Protein AF-A0A9D1XFI2-F1 (afdb_monomer_lite)

Secondary structure (DSSP, 8-state):
--------HHHHHHHHHTT-HHHHHHHTTTS-HHHHHHHHHHHTT--SHHHHHHHHHHHTSS-HHHHHHHHHHHHHH--HHHHHHHHHHHHH--TT-HHHHHHHHHHHHHHTT-

Sequence (114 aa):
MFGSKEASEEKLEKLVEKGHWDKIKRSYLYSDKETQIKLAKACTHSKSDDSINILTVLMEQDDEDVQAEAVLALGEVGNDHEVALVQLLGSKAKPEQTKLKEAVKESLAKLRNK

Radius of gyration: 13.62 Å; chains: 1; bounding box: 33×37×34 Å

Structure (mmCIF, N/CA/C/O backbone):
data_AF-A0A9D1XFI2-F1
#
_entry.id   AF-A0A9D1XFI2-F1
#
loop_
_atom_site.group_PDB
_atom_site.id
_atom_site.type_symbol
_atom_site.label_atom_id
_atom_site.label_alt_id
_atom_site.label_comp_id
_atom_site.label_asym_id
_atom_site.label_entity_id
_atom_site.label_seq_id
_atom_site.pdbx_PDB_ins_code
_atom_site.Cartn_x
_atom_site.Cartn_y
_atom_site.Cartn_z
_atom_site.occupancy
_atom_site.B_iso_or_equiv
_atom_site.auth_seq_id
_atom_site.auth_comp_id
_atom_site.auth_asym_id
_atom_site.auth_atom_id
_atom_site.pdbx_PDB_model_num
ATOM 1 N N . MET A 1 1 ? 7.276 -22.364 19.305 1.00 37.84 1 MET A N 1
ATOM 2 C CA . MET A 1 1 ? 6.376 -21.239 18.980 1.00 37.84 1 MET A CA 1
ATOM 3 C C . MET A 1 1 ? 7.186 -20.250 18.162 1.00 37.84 1 MET A C 1
ATOM 5 O O . MET A 1 1 ? 8.136 -19.688 18.689 1.00 37.84 1 MET A O 1
ATOM 9 N N . PHE A 1 2 ? 6.935 -20.172 16.854 1.00 37.81 2 PHE A N 1
ATOM 10 C CA . PHE A 1 2 ? 7.620 -19.221 15.976 1.00 37.81 2 PHE A CA 1
ATOM 11 C C . PHE A 1 2 ? 7.134 -17.830 16.377 1.00 37.81 2 PHE A C 1
ATOM 13 O O . PHE A 1 2 ? 5.983 -17.495 16.118 1.00 37.81 2 PHE A O 1
ATOM 20 N N . GLY A 1 3 ? 7.979 -17.075 17.083 1.00 38.59 3 GLY A N 1
ATOM 21 C CA . GLY A 1 3 ? 7.720 -15.666 17.343 1.00 38.59 3 GLY A CA 1
ATOM 22 C C . GLY A 1 3 ? 7.427 -14.990 16.014 1.00 38.59 3 GLY A C 1
ATOM 23 O O . GLY A 1 3 ? 8.156 -15.221 15.042 1.00 38.59 3 GLY A O 1
ATOM 24 N N . SER A 1 4 ? 6.325 -14.244 15.969 1.00 46.38 4 SER A N 1
ATOM 25 C CA . SER A 1 4 ? 5.962 -13.360 14.872 1.00 46.38 4 SER A CA 1
ATOM 26 C C . SER A 1 4 ? 7.231 -12.646 14.431 1.00 46.38 4 SER A C 1
ATOM 28 O O . SER A 1 4 ? 7.787 -11.838 15.171 1.00 46.38 4 SER A O 1
ATOM 30 N N . LYS A 1 5 ? 7.784 -13.048 13.282 1.00 54.41 5 LYS A N 1
ATOM 31 C CA . LYS A 1 5 ? 8.911 -12.339 12.689 1.00 54.41 5 LYS A CA 1
ATOM 32 C C . LYS A 1 5 ? 8.317 -11.029 12.213 1.00 54.41 5 LYS A C 1
ATOM 34 O O . LYS A 1 5 ? 7.917 -10.966 11.054 1.00 54.41 5 LYS A O 1
ATOM 39 N N . GLU A 1 6 ? 8.257 -10.035 13.095 1.00 63.88 6 GLU A N 1
ATOM 40 C CA . GLU A 1 6 ? 8.170 -8.639 12.690 1.00 63.88 6 GLU A CA 1
ATOM 41 C C . GLU A 1 6 ? 9.177 -8.472 11.557 1.00 63.88 6 GLU A C 1
ATOM 43 O O . GLU A 1 6 ? 10.391 -8.647 11.721 1.00 63.88 6 GLU A O 1
ATOM 48 N N . ALA A 1 7 ? 8.659 -8.297 10.347 1.00 74.69 7 ALA A N 1
ATOM 49 C CA . ALA A 1 7 ? 9.509 -7.973 9.232 1.00 74.69 7 ALA A CA 1
ATOM 50 C C . ALA A 1 7 ? 9.886 -6.509 9.422 1.00 74.69 7 ALA A C 1
ATOM 52 O O . ALA A 1 7 ? 9.017 -5.641 9.451 1.00 74.69 7 ALA A O 1
ATOM 53 N N . SER A 1 8 ? 11.178 -6.242 9.601 1.00 88.06 8 SER A N 1
ATOM 54 C CA . SER A 1 8 ? 11.667 -4.874 9.509 1.00 88.06 8 SER A CA 1
ATOM 55 C C . SER A 1 8 ? 11.384 -4.330 8.109 1.00 88.06 8 SER A C 1
ATOM 57 O O . SER A 1 8 ? 11.404 -5.082 7.130 1.00 88.06 8 SER A O 1
ATOM 59 N N . GLU A 1 9 ? 11.148 -3.026 8.023 1.00 88.81 9 GLU A N 1
ATOM 60 C CA . GLU A 1 9 ? 10.919 -2.314 6.762 1.00 88.81 9 GLU A CA 1
ATOM 61 C C . GLU A 1 9 ? 12.067 -2.574 5.772 1.00 88.81 9 GLU A C 1
ATOM 63 O O . GLU A 1 9 ? 11.835 -3.119 4.697 1.00 88.81 9 GLU A O 1
ATOM 68 N N . GLU A 1 10 ? 13.317 -2.428 6.229 1.00 91.81 10 GLU A N 1
ATOM 69 C CA . GLU A 1 10 ? 14.536 -2.707 5.449 1.00 91.81 10 GLU A CA 1
ATOM 70 C C . GLU A 1 10 ? 14.556 -4.121 4.833 1.00 91.81 10 GLU A C 1
ATOM 72 O O . GLU A 1 10 ? 15.082 -4.366 3.743 1.00 91.81 10 GLU A O 1
ATOM 77 N N . LYS A 1 11 ? 13.997 -5.112 5.536 1.00 94.44 11 LYS A N 1
ATOM 78 C CA . LYS A 1 11 ? 13.927 -6.475 5.011 1.00 94.44 11 LYS A CA 1
ATOM 79 C C . LYS A 1 11 ? 12.880 -6.588 3.910 1.00 94.44 11 LYS A C 1
ATOM 81 O O . LYS A 1 11 ? 13.111 -7.337 2.962 1.00 94.44 11 LYS A O 1
ATOM 86 N N . LEU A 1 12 ? 11.738 -5.922 4.055 1.00 95.62 12 LEU A N 1
ATOM 87 C CA . LEU A 1 12 ? 10.689 -5.906 3.039 1.00 95.62 12 LEU A CA 1
ATOM 88 C C . LEU A 1 12 ? 11.161 -5.148 1.797 1.00 95.62 12 LEU A C 1
ATOM 90 O O . LEU A 1 12 ? 11.025 -5.690 0.705 1.00 95.62 12 LEU A O 1
ATOM 94 N N . GLU A 1 13 ? 11.827 -4.005 1.966 1.00 95.50 13 GLU A N 1
ATOM 95 C CA . GLU A 1 13 ? 12.468 -3.247 0.882 1.00 95.50 13 GLU A CA 1
ATOM 96 C C . GLU A 1 13 ? 13.419 -4.139 0.080 1.00 95.50 13 GLU A C 1
ATOM 98 O O . GLU A 1 13 ? 13.240 -4.330 -1.120 1.00 95.50 13 GLU A O 1
ATOM 103 N N . LYS A 1 14 ? 14.353 -4.829 0.751 1.00 96.25 14 LYS A N 1
ATOM 104 C CA . LYS A 1 14 ? 15.276 -5.762 0.079 1.00 96.25 14 LYS A CA 1
ATOM 105 C C . LYS A 1 14 ? 14.565 -6.901 -0.647 1.00 96.25 14 LYS A C 1
ATOM 107 O O . LYS A 1 14 ? 15.124 -7.455 -1.591 1.00 96.25 14 LYS A O 1
ATOM 112 N N . LEU A 1 15 ? 13.394 -7.341 -0.182 1.00 96.12 15 LEU A N 1
ATOM 113 C CA . LEU A 1 15 ? 12.617 -8.369 -0.880 1.00 96.12 15 LEU A CA 1
ATOM 114 C C . LEU A 1 15 ? 11.920 -7.796 -2.116 1.00 96.12 15 LEU A C 1
ATOM 116 O O . LEU A 1 15 ? 11.886 -8.485 -3.134 1.00 96.12 15 LEU A O 1
ATOM 120 N N . VAL A 1 16 ? 11.408 -6.569 -2.023 1.00 96.56 16 VAL A N 1
ATOM 121 C CA . VAL A 1 16 ? 10.784 -5.819 -3.119 1.00 96.56 16 VAL A CA 1
ATOM 122 C C . VAL A 1 16 ? 11.804 -5.524 -4.220 1.00 96.56 16 VAL A C 1
ATOM 124 O O . VAL A 1 16 ? 11.585 -5.889 -5.372 1.00 96.56 16 VAL A O 1
ATOM 127 N N . GLU A 1 17 ? 12.963 -4.968 -3.868 1.00 95.06 17 GLU A N 1
ATOM 128 C CA . GLU A 1 17 ? 14.043 -4.646 -4.812 1.00 95.06 17 GLU A CA 1
ATOM 129 C C . GLU A 1 17 ? 14.574 -5.891 -5.534 1.00 95.06 17 GLU A C 1
ATOM 131 O O . GLU A 1 17 ? 14.925 -5.845 -6.712 1.00 95.06 17 GLU A O 1
ATOM 136 N N . LYS A 1 18 ? 14.605 -7.034 -4.837 1.00 95.94 18 LYS A N 1
ATOM 137 C CA . LYS A 1 18 ? 15.024 -8.326 -5.404 1.00 95.94 18 LYS A CA 1
ATOM 138 C C . LYS A 1 18 ? 13.907 -9.070 -6.139 1.00 95.94 18 LYS A C 1
ATOM 140 O O . LYS A 1 18 ? 14.158 -10.160 -6.650 1.00 95.94 18 LYS A O 1
ATOM 145 N N . GLY A 1 19 ? 12.684 -8.542 -6.156 1.00 95.06 19 GLY A N 1
ATOM 146 C CA . GLY A 1 19 ? 11.543 -9.168 -6.823 1.00 95.06 19 GLY A CA 1
ATOM 147 C C . GLY A 1 19 ? 11.089 -10.492 -6.197 1.00 95.06 19 GLY A C 1
ATOM 148 O O . GLY A 1 19 ? 10.582 -11.375 -6.884 1.00 95.06 19 GLY A O 1
ATOM 149 N N . HIS A 1 20 ? 11.263 -10.680 -4.886 1.00 96.50 20 HIS A N 1
ATOM 150 C CA . HIS A 1 20 ? 10.834 -11.891 -4.172 1.00 96.50 20 HIS A CA 1
ATOM 151 C C . HIS A 1 20 ? 9.319 -11.900 -3.873 1.00 96.50 20 HIS A C 1
ATOM 153 O O . HIS A 1 20 ? 8.888 -12.200 -2.754 1.00 96.50 20 HIS A O 1
ATOM 159 N N . TRP A 1 21 ? 8.501 -11.600 -4.884 1.00 95.75 21 TRP A N 1
ATOM 160 C CA . TRP A 1 21 ? 7.054 -11.377 -4.785 1.00 95.75 21 TRP A CA 1
ATOM 161 C C . TRP A 1 21 ? 6.289 -12.570 -4.231 1.00 95.75 21 TRP A C 1
ATOM 163 O O . TRP A 1 21 ? 5.427 -12.426 -3.373 1.00 95.75 21 TRP A O 1
ATOM 173 N N . ASP A 1 22 ? 6.673 -13.768 -4.645 1.00 94.88 22 ASP A N 1
ATOM 174 C CA . ASP A 1 22 ? 6.142 -15.035 -4.157 1.00 94.88 22 ASP A CA 1
ATOM 175 C C . ASP A 1 22 ? 6.216 -15.182 -2.634 1.00 94.88 22 ASP A C 1
ATOM 177 O O . ASP A 1 22 ? 5.275 -15.624 -1.973 1.00 94.88 22 ASP A O 1
ATOM 181 N N . LYS A 1 23 ? 7.357 -14.796 -2.061 1.00 93.81 23 LYS A N 1
ATOM 182 C CA . LYS A 1 23 ? 7.568 -14.820 -0.615 1.00 93.81 23 LYS A CA 1
ATOM 183 C C . LYS A 1 23 ? 6.768 -13.714 0.060 1.00 93.81 23 LYS A C 1
ATOM 185 O O . LYS A 1 23 ? 6.204 -13.948 1.123 1.00 93.81 23 LYS A O 1
ATOM 190 N N . ILE A 1 24 ? 6.709 -12.537 -0.561 1.00 95.06 24 ILE A N 1
ATOM 191 C CA . ILE A 1 24 ? 5.944 -11.400 -0.052 1.00 95.06 24 ILE A CA 1
ATOM 192 C C . ILE A 1 24 ? 4.457 -11.747 0.059 1.00 95.06 24 ILE A C 1
ATOM 194 O O . ILE A 1 24 ? 3.880 -11.649 1.142 1.00 95.06 24 ILE A O 1
ATOM 198 N N . LYS A 1 25 ? 3.870 -12.262 -1.025 1.00 94.31 25 LYS A N 1
ATOM 199 C CA . LYS A 1 25 ? 2.464 -12.677 -1.093 1.00 94.31 25 LYS A CA 1
ATOM 200 C C . LYS A 1 25 ? 2.145 -13.771 -0.068 1.00 94.31 25 LYS A C 1
ATOM 202 O O . LYS A 1 25 ? 1.130 -13.692 0.612 1.00 94.31 25 LYS A O 1
ATOM 207 N N . ARG A 1 26 ? 3.030 -14.765 0.096 1.00 93.50 26 ARG A N 1
ATOM 208 C CA . ARG A 1 26 ? 2.812 -15.884 1.035 1.00 93.50 26 ARG A CA 1
ATOM 209 C C . ARG A 1 26 ? 3.019 -15.537 2.509 1.00 93.50 26 ARG A C 1
ATOM 211 O O . ARG A 1 26 ? 2.469 -16.234 3.353 1.00 93.50 26 ARG A O 1
ATOM 218 N N . SER A 1 27 ? 3.861 -14.557 2.837 1.00 91.31 27 SER A N 1
ATOM 219 C CA . SER A 1 27 ? 4.305 -14.337 4.225 1.00 91.31 27 SER A CA 1
ATOM 220 C C . SER A 1 27 ? 3.945 -12.979 4.819 1.00 91.31 27 SER A C 1
ATOM 222 O O . SER A 1 27 ? 3.982 -12.869 6.039 1.00 91.31 27 SER A O 1
ATOM 224 N N . TYR A 1 28 ? 3.643 -11.963 4.004 1.00 93.56 28 TYR A N 1
ATOM 225 C CA . TYR A 1 28 ? 3.489 -10.582 4.485 1.00 93.56 28 TYR A CA 1
ATOM 226 C C . TYR A 1 28 ? 2.179 -9.918 4.058 1.00 93.56 28 TYR A C 1
ATOM 228 O O . TYR A 1 28 ? 1.661 -9.095 4.803 1.00 93.56 28 TYR A O 1
ATOM 236 N N . LEU A 1 29 ? 1.615 -10.302 2.909 1.00 92.94 29 LEU A N 1
ATOM 237 C CA . LEU A 1 29 ? 0.427 -9.650 2.343 1.00 92.94 29 LEU A CA 1
ATOM 238 C C . LEU A 1 29 ? -0.806 -9.690 3.262 1.00 92.94 29 LEU A C 1
ATOM 240 O O . LEU A 1 29 ? -1.539 -8.713 3.339 1.00 92.94 29 LEU A O 1
ATOM 244 N N . TYR A 1 30 ? -0.998 -10.794 3.984 1.00 92.81 30 TYR A N 1
ATOM 245 C CA . TYR A 1 30 ? -2.112 -11.000 4.920 1.00 92.81 30 TYR A CA 1
ATOM 246 C C . TYR A 1 30 ? -1.620 -11.159 6.370 1.00 92.81 30 TYR A C 1
ATOM 248 O O . TYR A 1 30 ? -2.173 -11.945 7.138 1.00 92.81 30 TYR A O 1
ATOM 256 N N . SER A 1 31 ? -0.510 -10.494 6.715 1.00 91.25 31 SER A N 1
ATOM 257 C CA . SER A 1 31 ? 0.013 -10.460 8.089 1.00 91.25 31 SER A CA 1
ATOM 258 C C . SER A 1 31 ? -0.774 -9.463 8.947 1.00 91.25 31 SER A C 1
ATOM 260 O O . SER A 1 31 ? -1.805 -8.933 8.543 1.00 91.25 31 SER A O 1
ATOM 262 N N . ASP A 1 32 ? -0.274 -9.193 10.147 1.00 93.06 32 ASP A N 1
ATOM 263 C CA . ASP A 1 32 ? -0.703 -8.069 10.963 1.00 93.06 32 ASP A CA 1
ATOM 264 C C . ASP A 1 32 ? -0.590 -6.720 10.228 1.00 93.06 32 ASP A C 1
ATOM 266 O O . ASP A 1 32 ? 0.253 -6.514 9.347 1.00 93.06 32 ASP A O 1
ATOM 270 N N . LYS A 1 33 ? -1.428 -5.783 10.672 1.00 93.69 33 LYS A N 1
ATOM 271 C CA . LYS A 1 33 ? -1.501 -4.403 10.190 1.00 93.69 33 LYS A CA 1
ATOM 272 C C . LYS A 1 33 ? -0.137 -3.721 10.091 1.00 93.69 33 LYS A C 1
ATOM 274 O O . LYS A 1 33 ? 0.136 -3.042 9.107 1.00 93.69 33 LYS A O 1
ATOM 279 N N . GLU A 1 34 ? 0.716 -3.862 11.103 1.00 94.19 34 GLU A N 1
ATOM 280 C CA . GLU A 1 34 ? 1.993 -3.148 11.138 1.00 94.19 34 GLU A CA 1
ATOM 281 C C . GLU A 1 34 ? 2.929 -3.652 10.033 1.00 94.19 34 GLU A C 1
ATOM 283 O O . GLU A 1 34 ? 3.553 -2.862 9.322 1.00 94.19 34 GLU A O 1
ATOM 288 N N . THR A 1 35 ? 2.971 -4.967 9.828 1.00 94.75 35 THR A N 1
ATOM 289 C CA . THR A 1 35 ? 3.693 -5.586 8.714 1.00 94.75 35 THR A CA 1
ATOM 290 C C . THR A 1 35 ? 3.111 -5.182 7.357 1.00 94.75 35 THR A C 1
ATOM 292 O O . THR A 1 35 ? 3.880 -4.927 6.431 1.00 94.75 35 THR A O 1
ATOM 295 N N . GLN A 1 36 ? 1.786 -5.089 7.218 1.00 96.06 36 GLN A N 1
ATOM 296 C CA . GLN A 1 36 ? 1.141 -4.639 5.978 1.00 96.06 36 GLN A CA 1
ATOM 297 C C . GLN A 1 36 ? 1.485 -3.179 5.639 1.00 96.06 36 GLN A C 1
ATOM 299 O O . GLN A 1 36 ? 1.806 -2.883 4.490 1.00 96.06 36 GLN A O 1
ATOM 304 N N . ILE A 1 37 ? 1.505 -2.287 6.634 1.00 96.56 37 ILE A N 1
ATOM 305 C CA . ILE A 1 37 ? 1.924 -0.885 6.470 1.00 96.56 37 ILE A CA 1
ATOM 306 C C . ILE A 1 37 ? 3.391 -0.811 6.026 1.00 96.56 37 ILE A C 1
ATOM 308 O O . ILE A 1 37 ? 3.713 -0.147 5.042 1.00 96.56 37 ILE A O 1
ATOM 312 N N . LYS A 1 38 ? 4.292 -1.547 6.693 1.00 96.81 38 LYS A N 1
ATOM 313 C CA . LYS A 1 38 ? 5.711 -1.621 6.291 1.00 96.81 38 LYS A CA 1
ATOM 314 C C . LYS A 1 38 ? 5.874 -2.195 4.882 1.00 96.81 38 LYS A C 1
ATOM 316 O O . LYS A 1 38 ? 6.754 -1.772 4.139 1.00 96.81 38 LYS A O 1
ATOM 321 N N . LEU A 1 39 ? 5.029 -3.153 4.498 1.00 97.06 39 LEU A N 1
ATOM 322 C CA . LEU A 1 39 ? 5.036 -3.720 3.155 1.00 97.06 39 LEU A CA 1
ATOM 323 C C . LEU A 1 39 ? 4.596 -2.696 2.103 1.00 97.06 39 LEU A C 1
ATOM 325 O O . LEU A 1 39 ? 5.241 -2.613 1.059 1.00 97.06 39 LEU A O 1
ATOM 329 N N . ALA A 1 40 ? 3.544 -1.918 2.368 1.00 97.50 40 ALA A N 1
ATOM 330 C CA . ALA A 1 40 ? 3.103 -0.851 1.472 1.00 97.50 40 ALA A CA 1
ATOM 331 C C . ALA A 1 40 ? 4.225 0.171 1.228 1.00 97.50 40 ALA A C 1
ATOM 333 O O . ALA A 1 40 ? 4.533 0.469 0.075 1.00 97.50 40 ALA A O 1
ATOM 334 N N . LYS A 1 41 ? 4.914 0.604 2.292 1.00 97.19 41 LYS A N 1
ATOM 335 C CA . LYS A 1 41 ? 6.094 1.479 2.190 1.00 97.19 41 LYS A CA 1
ATOM 336 C C . LYS A 1 41 ? 7.207 0.861 1.364 1.00 97.19 41 LYS A C 1
ATOM 338 O O . LYS A 1 41 ? 7.679 1.476 0.420 1.00 97.19 41 LYS A O 1
ATOM 343 N N . ALA A 1 42 ? 7.572 -0.387 1.646 1.00 97.25 42 ALA A N 1
ATOM 344 C CA . ALA A 1 42 ? 8.610 -1.079 0.892 1.00 97.25 42 ALA A CA 1
ATOM 345 C C . ALA A 1 42 ? 8.293 -1.173 -0.611 1.00 97.25 42 ALA A C 1
ATOM 347 O O . ALA A 1 42 ? 9.203 -1.117 -1.435 1.00 97.25 42 ALA A O 1
ATOM 348 N N . CYS A 1 43 ? 7.016 -1.294 -0.987 1.00 97.31 43 CYS A N 1
ATOM 349 C CA . CYS A 1 43 ? 6.591 -1.361 -2.386 1.00 97.31 43 CYS A CA 1
ATOM 350 C C . CYS A 1 43 ? 6.882 -0.066 -3.174 1.00 97.31 43 CYS A C 1
ATOM 352 O O . CYS A 1 43 ? 6.964 -0.117 -4.402 1.00 97.31 43 CYS A O 1
ATOM 354 N N . THR A 1 44 ? 7.148 1.072 -2.518 1.00 96.81 44 THR A N 1
ATOM 355 C CA . THR A 1 44 ? 7.555 2.307 -3.218 1.00 96.81 44 THR A CA 1
ATOM 356 C C . THR A 1 44 ? 8.923 2.184 -3.906 1.00 96.81 44 THR A C 1
ATOM 358 O O . THR A 1 44 ? 9.215 2.898 -4.867 1.00 96.81 44 THR A O 1
ATOM 361 N N . HIS A 1 45 ? 9.739 1.208 -3.494 1.00 96.50 45 HIS A N 1
ATOM 362 C CA . HIS A 1 45 ? 11.052 0.922 -4.076 1.00 96.50 45 HIS A CA 1
ATOM 363 C C . HIS A 1 45 ? 10.977 0.160 -5.411 1.00 96.50 45 HIS A C 1
ATOM 365 O O . HIS A 1 45 ? 12.005 -0.132 -6.024 1.00 96.50 45 HIS A O 1
ATOM 371 N N . SER A 1 46 ? 9.777 -0.177 -5.895 1.00 95.38 46 SER A N 1
ATOM 372 C CA . SER A 1 46 ? 9.594 -0.859 -7.175 1.00 95.38 46 SER A CA 1
ATOM 373 C C . SER A 1 46 ? 8.363 -0.351 -7.916 1.00 95.38 46 SER A C 1
ATOM 375 O O . SER A 1 46 ? 7.250 -0.403 -7.406 1.00 95.38 46 SER A O 1
ATOM 377 N N . LYS A 1 47 ? 8.555 0.058 -9.175 1.00 94.00 47 LYS A N 1
ATOM 378 C CA . LYS A 1 47 ? 7.473 0.420 -10.112 1.00 94.00 47 LYS A CA 1
ATOM 379 C C . LYS A 1 47 ? 6.976 -0.767 -10.947 1.00 94.00 47 LYS A C 1
ATOM 381 O O . LYS A 1 47 ? 6.394 -0.570 -12.005 1.00 94.00 47 LYS A O 1
ATOM 386 N N . SER A 1 48 ? 7.292 -1.993 -10.534 1.00 95.06 48 SER A N 1
ATOM 387 C CA . SER A 1 48 ? 6.856 -3.196 -11.249 1.00 95.06 48 SER A CA 1
ATOM 388 C C . SER A 1 48 ? 5.372 -3.481 -11.027 1.00 95.06 48 SER A C 1
ATOM 390 O O . SER A 1 48 ? 4.823 -3.156 -9.972 1.00 95.06 48 SER A O 1
ATOM 392 N N . ASP A 1 49 ? 4.756 -4.177 -11.981 1.00 94.25 49 ASP A N 1
ATOM 393 C CA . ASP A 1 49 ? 3.357 -4.600 -11.886 1.00 94.25 49 ASP A CA 1
ATOM 394 C C . ASP A 1 49 ? 3.094 -5.446 -10.632 1.00 94.25 49 ASP A C 1
ATOM 396 O O . ASP A 1 49 ? 2.046 -5.324 -10.012 1.00 94.25 49 ASP A O 1
ATOM 400 N N . ASP A 1 50 ? 4.048 -6.277 -10.196 1.00 95.75 50 ASP A N 1
ATOM 401 C CA . ASP A 1 50 ? 3.915 -7.038 -8.949 1.00 95.75 50 ASP A CA 1
ATOM 402 C C . ASP A 1 50 ? 3.810 -6.136 -7.711 1.00 95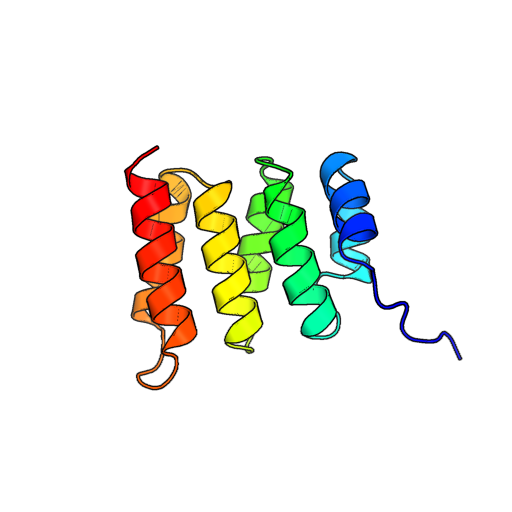.75 50 ASP A C 1
ATOM 404 O O . ASP A 1 50 ? 3.026 -6.438 -6.808 1.00 95.75 50 ASP A O 1
ATOM 408 N N . SER A 1 51 ? 4.562 -5.032 -7.683 1.00 95.88 51 SER A N 1
ATOM 409 C CA . SER A 1 51 ? 4.487 -4.028 -6.617 1.00 95.88 51 SER A CA 1
ATOM 410 C C . SER A 1 51 ? 3.112 -3.359 -6.596 1.00 95.88 51 SER A C 1
ATOM 412 O O . SER A 1 51 ? 2.437 -3.334 -5.568 1.00 95.88 51 SER A O 1
ATOM 414 N N . ILE A 1 52 ? 2.645 -2.906 -7.764 1.00 95.75 52 ILE A N 1
ATOM 415 C CA . ILE A 1 52 ? 1.328 -2.274 -7.933 1.00 95.75 52 ILE A CA 1
ATOM 416 C C . ILE A 1 52 ? 0.200 -3.251 -7.563 1.00 95.75 52 ILE A C 1
ATOM 418 O O . ILE A 1 52 ? -0.743 -2.878 -6.863 1.00 95.75 52 ILE A O 1
ATOM 422 N N . ASN A 1 53 ? 0.315 -4.523 -7.951 1.00 95.62 53 ASN A N 1
ATOM 423 C CA . ASN A 1 53 ? -0.642 -5.572 -7.599 1.00 95.62 53 ASN A CA 1
ATOM 424 C C . ASN A 1 53 ? -0.707 -5.803 -6.083 1.00 95.62 53 ASN A C 1
ATOM 426 O O . ASN A 1 53 ? -1.795 -5.952 -5.531 1.00 95.62 53 ASN A O 1
ATOM 430 N N . ILE A 1 54 ? 0.438 -5.816 -5.393 1.00 96.81 54 ILE A N 1
ATOM 431 C CA . ILE A 1 54 ? 0.475 -5.935 -3.928 1.00 96.81 54 ILE A CA 1
ATOM 432 C C . ILE A 1 54 ? -0.211 -4.737 -3.276 1.00 96.81 54 ILE A C 1
ATOM 434 O O . ILE A 1 54 ? -1.057 -4.924 -2.404 1.00 96.81 54 ILE A O 1
ATOM 438 N N . LEU A 1 55 ? 0.110 -3.523 -3.721 1.00 97.38 55 LEU A N 1
ATOM 439 C CA . LEU A 1 55 ? -0.503 -2.305 -3.202 1.00 97.38 55 LEU A CA 1
ATOM 440 C C . LEU A 1 55 ? -2.017 -2.272 -3.437 1.00 97.38 55 LEU A C 1
ATOM 442 O O . LEU A 1 55 ? -2.765 -1.864 -2.554 1.00 97.38 55 LEU A O 1
ATOM 446 N N . THR A 1 56 ? -2.476 -2.774 -4.583 1.00 95.19 56 THR A N 1
ATOM 447 C CA . THR A 1 56 ? -3.906 -2.885 -4.897 1.00 95.19 56 THR A CA 1
ATOM 448 C C . THR A 1 56 ? -4.621 -3.802 -3.904 1.00 95.19 56 THR A C 1
ATOM 450 O O . THR A 1 56 ? -5.672 -3.439 -3.387 1.00 95.19 56 THR A O 1
ATOM 453 N N . VAL A 1 57 ? -4.025 -4.946 -3.552 1.00 96.06 57 VAL A N 1
ATOM 454 C CA . VAL A 1 57 ? -4.595 -5.857 -2.541 1.00 96.06 57 VAL A CA 1
ATOM 455 C C . VAL A 1 57 ? -4.567 -5.247 -1.134 1.00 96.06 57 VAL A C 1
ATOM 457 O O . VAL A 1 57 ? -5.506 -5.440 -0.359 1.00 96.06 57 VAL 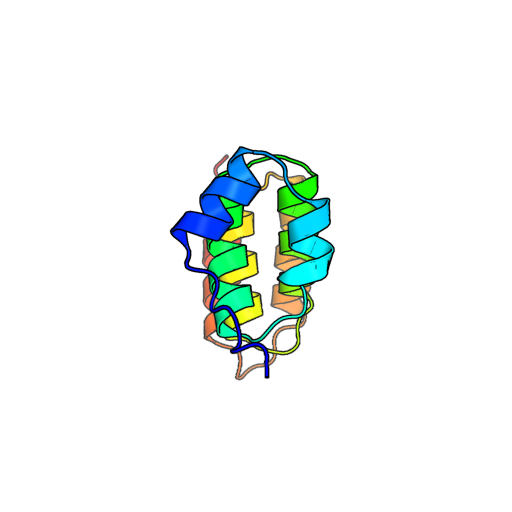A O 1
ATOM 460 N N . LEU A 1 58 ? -3.512 -4.501 -0.784 1.00 96.44 58 LEU A N 1
ATOM 461 C CA . LEU A 1 58 ? -3.419 -3.814 0.511 1.00 96.44 58 LEU A CA 1
ATOM 462 C C . LEU A 1 58 ? -4.467 -2.699 0.651 1.00 96.44 58 LEU A C 1
ATOM 464 O O . LEU A 1 58 ? -5.037 -2.508 1.721 1.00 96.44 58 LEU A O 1
ATOM 468 N N . MET A 1 59 ? -4.780 -2.009 -0.441 1.00 93.38 59 MET A N 1
ATOM 469 C CA . MET A 1 59 ? -5.818 -0.981 -0.491 1.00 93.38 59 MET A CA 1
ATOM 470 C C . MET A 1 59 ? -7.236 -1.540 -0.254 1.00 93.38 59 MET A C 1
ATOM 472 O O . MET A 1 59 ? -8.132 -0.821 0.190 1.00 93.38 59 MET A O 1
ATOM 476 N N . GLU A 1 60 ? -7.449 -2.827 -0.525 1.00 91.25 60 GLU A N 1
ATOM 477 C CA . GLU A 1 60 ? -8.720 -3.526 -0.299 1.00 91.25 60 GLU A CA 1
ATOM 478 C C . GLU A 1 60 ? -8.853 -4.114 1.118 1.00 91.25 60 GLU A C 1
ATOM 480 O O . GLU A 1 60 ? -9.881 -4.713 1.429 1.00 91.25 60 GLU A O 1
ATOM 485 N N . GLN A 1 61 ? -7.847 -3.950 1.986 1.00 91.50 61 GLN A N 1
ATOM 486 C CA . GLN A 1 61 ? -7.922 -4.395 3.382 1.00 91.50 61 GLN A CA 1
ATOM 487 C C . GLN A 1 61 ? -8.897 -3.535 4.203 1.00 91.50 61 GLN A C 1
ATOM 489 O O . GLN A 1 61 ? -9.169 -2.385 3.867 1.00 91.50 61 GLN A O 1
ATOM 494 N N . ASP A 1 62 ? -9.392 -4.082 5.316 1.00 89.31 62 ASP A N 1
ATOM 495 C CA . ASP A 1 62 ? -10.407 -3.420 6.151 1.00 89.31 62 ASP A CA 1
ATOM 496 C C . ASP A 1 62 ? -9.858 -2.266 7.013 1.00 89.31 62 ASP A C 1
ATOM 498 O O . ASP A 1 62 ? -10.621 -1.407 7.463 1.00 89.31 62 ASP A O 1
ATOM 502 N N . ASP A 1 63 ? -8.550 -2.249 7.289 1.00 94.31 63 ASP A N 1
ATOM 503 C CA . ASP A 1 63 ? -7.934 -1.277 8.195 1.00 94.31 63 ASP A CA 1
ATOM 504 C C . ASP A 1 63 ? -7.569 0.030 7.477 1.00 94.31 63 ASP A C 1
ATOM 506 O O . ASP A 1 63 ? -6.780 0.036 6.535 1.00 94.31 63 ASP A O 1
ATOM 510 N N . GLU A 1 64 ? -8.098 1.154 7.971 1.00 95.38 64 GLU A N 1
ATOM 511 C CA . GLU A 1 64 ? -7.910 2.474 7.354 1.00 95.38 64 GLU A CA 1
ATOM 512 C C . GLU A 1 64 ? -6.433 2.869 7.205 1.00 95.38 64 GLU A C 1
ATOM 514 O O . GLU A 1 64 ? -6.075 3.480 6.200 1.00 95.38 64 GLU A O 1
ATOM 519 N N . ASP A 1 65 ? -5.569 2.526 8.167 1.00 96.38 65 ASP A N 1
ATOM 520 C CA . ASP A 1 65 ? -4.152 2.897 8.090 1.00 96.38 65 ASP A CA 1
ATOM 521 C C . ASP A 1 65 ? -3.430 2.077 7.011 1.00 96.38 65 ASP A C 1
ATOM 523 O O . ASP A 1 65 ? -2.598 2.621 6.287 1.00 96.38 65 ASP A O 1
ATOM 527 N N . VAL A 1 66 ? -3.782 0.793 6.851 1.00 96.94 66 VAL A N 1
ATOM 528 C CA . VAL A 1 66 ? -3.265 -0.042 5.751 1.00 96.94 66 VAL A CA 1
ATOM 529 C C . VAL A 1 66 ? -3.728 0.507 4.403 1.00 96.94 66 VAL A C 1
ATOM 531 O O . VAL A 1 66 ? -2.913 0.661 3.491 1.00 96.94 66 VAL A O 1
ATOM 534 N N . GLN A 1 67 ? -5.014 0.855 4.284 1.00 96.75 67 GLN A N 1
ATOM 535 C CA . GLN A 1 67 ? -5.562 1.434 3.058 1.00 96.75 67 GLN A CA 1
ATOM 536 C C . GLN A 1 67 ? -4.872 2.755 2.705 1.00 96.75 67 GLN A C 1
ATOM 538 O O . GLN A 1 67 ? -4.456 2.946 1.564 1.00 96.75 67 GLN A O 1
ATOM 543 N N . ALA A 1 68 ? -4.734 3.663 3.675 1.00 97.44 68 ALA A N 1
ATOM 544 C CA . ALA A 1 68 ? -4.126 4.971 3.465 1.00 97.44 68 ALA A CA 1
ATOM 545 C C . ALA A 1 68 ? -2.666 4.849 3.009 1.00 97.44 68 ALA A C 1
ATOM 547 O O . ALA A 1 68 ? -2.282 5.480 2.024 1.00 97.44 68 ALA A O 1
ATOM 548 N N . GLU A 1 69 ? -1.872 3.996 3.663 1.00 98.00 69 GLU A N 1
ATOM 549 C CA . GLU A 1 69 ? -0.475 3.774 3.281 1.00 98.00 69 GLU A CA 1
ATOM 550 C C . GLU A 1 69 ? -0.362 3.162 1.876 1.00 98.00 69 GLU A C 1
ATOM 552 O O . GLU A 1 69 ? 0.443 3.613 1.063 1.00 98.00 69 GLU A O 1
ATOM 557 N N . ALA A 1 70 ? -1.213 2.186 1.542 1.00 97.75 70 ALA A N 1
ATOM 558 C CA . ALA A 1 70 ? -1.232 1.587 0.209 1.00 97.75 70 ALA A CA 1
ATOM 559 C C . ALA A 1 70 ? -1.573 2.613 -0.886 1.00 97.75 70 ALA A C 1
ATOM 561 O O . ALA A 1 70 ? -0.935 2.633 -1.939 1.00 97.75 70 ALA A O 1
ATOM 562 N N . VAL A 1 71 ? -2.536 3.505 -0.630 1.00 97.62 71 VAL A N 1
ATOM 563 C CA . VAL A 1 71 ? -2.903 4.587 -1.556 1.00 97.62 71 VAL A CA 1
ATOM 564 C C . VAL A 1 71 ? -1.769 5.591 -1.738 1.00 97.62 71 VAL A C 1
ATOM 566 O O . VAL A 1 71 ? -1.508 6.012 -2.870 1.00 97.62 71 VAL A O 1
ATOM 569 N N . LEU A 1 72 ? -1.096 5.984 -0.654 1.00 97.75 72 LEU A N 1
ATOM 570 C CA . LEU A 1 72 ? 0.058 6.880 -0.725 1.00 97.75 72 LEU A CA 1
ATOM 571 C C . LEU A 1 72 ? 1.173 6.255 -1.562 1.00 97.75 72 LEU A C 1
ATOM 573 O O . LEU A 1 72 ? 1.649 6.892 -2.503 1.00 97.75 72 LEU A O 1
ATOM 577 N N . ALA A 1 73 ? 1.509 4.993 -1.290 1.00 97.56 73 ALA A N 1
ATOM 578 C CA . ALA A 1 73 ? 2.516 4.254 -2.038 1.00 97.56 73 ALA A 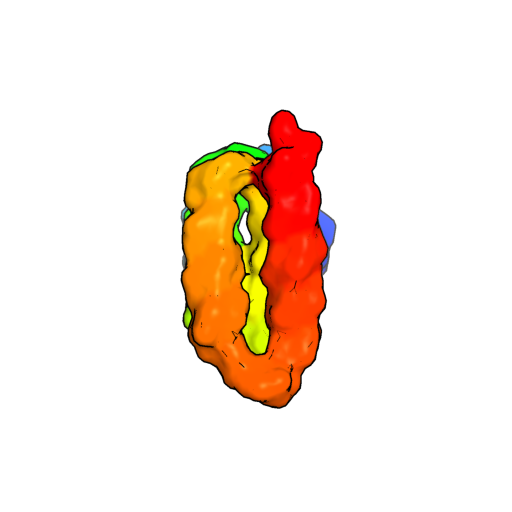CA 1
ATOM 579 C C . ALA A 1 73 ? 2.153 4.129 -3.528 1.00 97.56 73 ALA A C 1
ATOM 581 O O . ALA A 1 73 ? 3.002 4.381 -4.385 1.00 97.56 73 ALA A O 1
ATOM 582 N N . LEU A 1 74 ? 0.885 3.847 -3.866 1.00 96.19 74 LEU A N 1
ATOM 583 C CA . LEU A 1 74 ? 0.410 3.861 -5.259 1.00 96.19 74 LEU A CA 1
ATOM 584 C C . LEU A 1 74 ? 0.632 5.219 -5.924 1.00 96.19 74 LEU A C 1
ATOM 586 O O . LEU A 1 74 ? 1.021 5.262 -7.086 1.00 96.19 74 LEU A O 1
ATOM 590 N N . GLY A 1 75 ? 0.465 6.325 -5.199 1.00 95.94 75 GLY A N 1
ATOM 591 C CA . GLY A 1 75 ? 0.755 7.660 -5.725 1.00 95.94 75 GLY A CA 1
ATOM 592 C C . GLY A 1 75 ? 2.224 7.850 -6.116 1.00 95.94 75 GLY A C 1
ATOM 593 O O . GLY A 1 75 ? 2.543 8.575 -7.062 1.00 95.94 75 GLY A O 1
ATOM 594 N N . GLU A 1 76 ? 3.134 7.173 -5.418 1.00 95.69 76 GLU A N 1
ATOM 595 C CA . GLU A 1 76 ? 4.578 7.279 -5.633 1.00 95.69 76 GLU A CA 1
ATOM 596 C C . GLU A 1 76 ? 5.091 6.396 -6.766 1.00 95.69 76 GLU A C 1
ATOM 598 O O . GLU A 1 76 ? 5.949 6.839 -7.538 1.00 95.69 76 GLU A O 1
ATOM 603 N N . VAL A 1 77 ? 4.543 5.190 -6.937 1.00 94.56 77 VAL A N 1
ATOM 604 C CA . VAL A 1 77 ? 5.014 4.245 -7.969 1.00 94.56 77 VAL A CA 1
ATOM 605 C C . VAL A 1 77 ? 4.086 4.077 -9.161 1.00 94.56 77 VAL A C 1
ATOM 607 O O . VAL A 1 77 ? 4.583 3.793 -10.249 1.00 94.56 77 VAL A O 1
ATOM 610 N N . GLY A 1 78 ? 2.788 4.318 -8.988 1.00 91.00 78 GLY A N 1
ATOM 611 C CA . GLY A 1 78 ? 1.774 4.208 -10.033 1.00 91.00 78 GLY A CA 1
ATOM 612 C C . GLY A 1 78 ? 1.854 5.308 -11.094 1.00 91.00 78 GLY A C 1
ATOM 613 O O . GLY A 1 78 ? 2.672 6.238 -11.015 1.00 91.00 78 GLY A O 1
ATOM 614 N N . ASN A 1 79 ? 0.987 5.167 -12.092 1.00 89.19 79 ASN A N 1
ATOM 615 C CA . ASN A 1 79 ? 0.814 6.027 -13.257 1.00 89.19 79 ASN A CA 1
ATOM 616 C C . ASN A 1 79 ? -0.680 6.364 -13.479 1.00 89.19 79 ASN A C 1
ATOM 618 O O . ASN A 1 79 ? -1.524 6.139 -12.609 1.00 89.19 79 ASN A O 1
ATOM 622 N N . ASP A 1 80 ? -1.013 6.927 -14.642 1.00 88.31 80 ASP A N 1
ATOM 623 C CA . ASP A 1 80 ? -2.383 7.309 -15.008 1.00 88.31 80 ASP A CA 1
ATOM 624 C C . ASP A 1 80 ? -3.409 6.175 -14.857 1.00 88.31 80 ASP A C 1
ATOM 626 O O . ASP A 1 80 ? -4.579 6.436 -14.566 1.00 88.31 80 ASP A O 1
ATOM 630 N N . HIS A 1 81 ? -2.991 4.917 -15.015 1.00 87.69 81 HIS A N 1
ATOM 631 C CA . HIS A 1 81 ? -3.856 3.752 -14.858 1.00 87.69 81 HIS A CA 1
ATOM 632 C C . HIS A 1 81 ? -4.436 3.642 -13.439 1.00 87.69 81 HIS A C 1
ATOM 634 O O . HIS A 1 81 ? -5.627 3.366 -13.268 1.00 87.69 81 HIS A O 1
ATOM 640 N N . GLU A 1 82 ? -3.634 3.943 -12.416 1.00 91.56 82 GLU A N 1
ATOM 641 C CA . GLU A 1 82 ? -4.032 3.839 -11.010 1.00 91.56 82 GLU A CA 1
ATOM 642 C C . GLU A 1 82 ? -4.944 4.992 -10.554 1.00 91.56 82 GLU A C 1
ATOM 644 O O . GLU A 1 82 ? -5.586 4.895 -9.5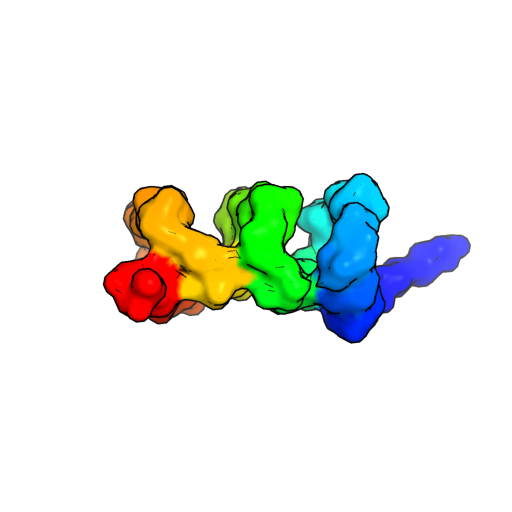06 1.00 91.56 82 GLU A O 1
ATOM 649 N N . VAL A 1 83 ? -5.081 6.068 -11.341 1.00 93.50 83 VAL A N 1
ATOM 650 C CA . VAL A 1 83 ? -5.938 7.220 -10.998 1.00 93.50 83 VAL A CA 1
ATOM 651 C C . VAL A 1 83 ? -7.384 6.785 -10.763 1.00 93.50 83 VAL A C 1
ATOM 653 O O . VAL A 1 83 ? -7.988 7.167 -9.759 1.00 93.50 83 VAL A O 1
ATOM 656 N N . ALA A 1 84 ? -7.941 5.966 -11.660 1.00 92.38 84 ALA A N 1
ATOM 657 C CA . ALA A 1 84 ? -9.323 5.499 -11.550 1.00 92.38 84 ALA A CA 1
ATOM 658 C C . ALA A 1 84 ? -9.532 4.617 -10.308 1.00 92.38 84 ALA A C 1
ATOM 660 O O . ALA A 1 84 ? -10.558 4.717 -9.632 1.00 92.38 84 ALA A O 1
ATOM 661 N N . LEU A 1 85 ? -8.534 3.792 -9.986 1.00 91.88 85 LEU A N 1
ATOM 662 C CA . LEU A 1 85 ? -8.539 2.899 -8.833 1.00 91.88 85 LEU A CA 1
ATOM 663 C C . LEU A 1 85 ? -8.551 3.693 -7.515 1.00 91.88 85 LEU A C 1
ATOM 665 O O . LEU A 1 85 ? -9.423 3.486 -6.668 1.00 91.88 85 LEU A O 1
ATOM 669 N N . VAL A 1 86 ? -7.653 4.672 -7.384 1.00 94.94 86 VAL A N 1
ATOM 670 C CA . VAL A 1 86 ? -7.566 5.546 -6.203 1.00 94.94 86 VAL A CA 1
ATOM 671 C C . VAL A 1 86 ? -8.828 6.410 -6.050 1.00 94.94 86 VAL A C 1
ATOM 673 O O . VAL A 1 86 ? -9.344 6.575 -4.941 1.00 94.94 86 VAL A O 1
ATOM 676 N N . GLN A 1 87 ? -9.389 6.924 -7.152 1.00 94.62 87 GLN A N 1
ATOM 677 C CA . GLN A 1 87 ? -10.661 7.660 -7.128 1.00 94.62 87 GLN A CA 1
ATOM 678 C C . GLN A 1 87 ? -11.832 6.795 -6.658 1.00 94.62 87 GLN A C 1
ATOM 680 O O . GLN A 1 87 ? -12.645 7.247 -5.846 1.00 94.62 87 GLN A O 1
ATOM 685 N N . LEU A 1 88 ? -11.923 5.559 -7.157 1.00 93.38 88 LEU A N 1
ATOM 686 C CA . LEU A 1 88 ? -12.978 4.628 -6.773 1.00 93.38 88 LEU A CA 1
ATOM 687 C C . LEU A 1 88 ? -12.933 4.347 -5.270 1.00 93.38 88 LEU A C 1
ATOM 689 O O . LEU A 1 88 ? -13.978 4.397 -4.619 1.00 93.38 88 LEU A O 1
ATOM 693 N N . LEU A 1 89 ? -11.747 4.110 -4.705 1.00 92.06 89 LEU A N 1
ATOM 694 C CA . LEU A 1 89 ? -11.603 3.914 -3.265 1.00 92.06 89 LEU A CA 1
ATOM 695 C C . LEU A 1 89 ? -12.050 5.153 -2.480 1.00 92.06 89 LEU A C 1
ATOM 697 O O . LEU A 1 89 ? -12.866 5.039 -1.567 1.00 92.06 89 LEU A O 1
ATOM 701 N N . GLY A 1 90 ? -11.592 6.344 -2.875 1.00 92.56 90 GLY A N 1
ATOM 702 C CA . GLY A 1 90 ? -12.003 7.596 -2.237 1.00 92.56 90 GLY A CA 1
ATOM 703 C C . GLY A 1 90 ? -13.514 7.828 -2.252 1.00 92.56 90 GLY A C 1
ATOM 704 O O . GLY A 1 90 ? -14.062 8.349 -1.285 1.00 92.56 90 GLY A O 1
ATOM 705 N N . SER A 1 91 ? -14.206 7.396 -3.312 1.00 93.88 91 SER A N 1
ATOM 706 C CA . SER A 1 91 ? -15.672 7.486 -3.406 1.00 93.88 91 SER A CA 1
ATOM 707 C C . SER A 1 91 ? -16.412 6.526 -2.466 1.00 93.88 91 SER A C 1
ATOM 709 O O . SER A 1 91 ? -17.547 6.797 -2.080 1.00 93.88 91 SER A O 1
ATOM 711 N N . LYS A 1 92 ? -15.768 5.413 -2.090 1.00 92.12 92 LYS A N 1
ATOM 712 C CA . LYS A 1 92 ? -16.301 4.406 -1.161 1.00 92.12 92 LYS A CA 1
ATOM 713 C C . LYS A 1 92 ? -15.915 4.682 0.296 1.00 92.12 92 LYS A C 1
ATOM 715 O O . LYS A 1 92 ? -16.492 4.067 1.190 1.00 92.12 92 LYS A O 1
ATOM 720 N N . ALA A 1 93 ? -14.960 5.584 0.536 1.00 92.19 93 ALA A N 1
ATOM 721 C CA . ALA A 1 93 ? -14.488 5.922 1.871 1.00 92.19 93 ALA A CA 1
ATOM 722 C C . ALA A 1 93 ? -15.614 6.519 2.729 1.00 92.19 93 ALA A C 1
ATOM 724 O O . ALA A 1 93 ? -16.296 7.474 2.338 1.00 92.19 93 ALA A O 1
ATOM 725 N N . LYS A 1 94 ? -15.783 5.979 3.936 1.00 93.06 94 LYS A N 1
ATOM 726 C CA . LYS A 1 94 ? -16.797 6.434 4.891 1.00 93.06 94 LYS A CA 1
ATOM 727 C C . LYS A 1 94 ? -16.500 7.860 5.378 1.00 93.06 94 LYS A C 1
ATOM 729 O O . LYS A 1 94 ? -15.350 8.307 5.325 1.00 93.06 94 LYS A O 1
ATOM 734 N N . PRO A 1 95 ? -17.508 8.621 5.851 1.00 91.38 95 PRO A N 1
ATOM 735 C CA . PRO A 1 95 ? -17.334 9.958 6.424 1.00 91.38 95 PRO A CA 1
ATOM 736 C C . PRO A 1 95 ? -16.163 10.072 7.407 1.00 91.38 95 PRO A C 1
ATOM 738 O O . PRO A 1 95 ? -15.346 10.977 7.250 1.00 91.38 95 PRO A O 1
ATOM 741 N N . GLU A 1 96 ? -16.058 9.111 8.320 1.00 93.00 96 GLU A N 1
ATOM 742 C CA . GLU A 1 96 ? -15.082 9.013 9.405 1.00 93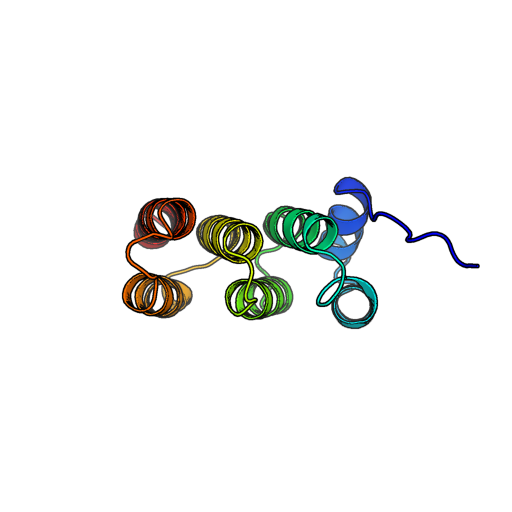.00 96 GLU A CA 1
ATOM 743 C C . GLU A 1 96 ? -13.658 8.623 8.978 1.00 93.00 96 GLU A C 1
ATOM 745 O O . GLU A 1 96 ? -12.732 8.851 9.749 1.00 93.00 96 GLU A O 1
ATOM 750 N N . GLN A 1 97 ? -13.461 8.090 7.764 1.00 92.44 97 GLN A N 1
ATOM 751 C CA . GLN A 1 97 ? -12.143 7.677 7.265 1.00 92.44 97 GLN A CA 1
ATOM 752 C C . GLN A 1 97 ? -11.345 8.882 6.739 1.00 92.44 97 GLN A C 1
ATOM 754 O O . GLN A 1 97 ? -11.163 9.067 5.529 1.00 92.44 97 GLN A O 1
ATOM 759 N N . THR A 1 98 ? -10.943 9.776 7.640 1.00 94.62 98 THR A N 1
ATOM 760 C CA . THR A 1 98 ? -10.270 11.028 7.274 1.00 94.62 98 THR A CA 1
ATOM 761 C C . THR A 1 98 ? -8.868 10.794 6.726 1.00 94.62 98 THR A C 1
ATOM 763 O O . THR A 1 98 ? -8.501 11.450 5.752 1.00 94.62 98 THR A O 1
ATOM 766 N N . LYS A 1 99 ? -8.111 9.834 7.278 1.00 94.62 99 LYS A N 1
ATOM 767 C CA . LYS A 1 99 ? -6.745 9.537 6.818 1.00 94.62 99 LYS A CA 1
ATOM 768 C C . LYS A 1 99 ? -6.769 8.992 5.400 1.00 94.62 99 LYS A C 1
ATOM 770 O O . LYS A 1 99 ? -5.994 9.428 4.553 1.00 94.62 99 LYS A O 1
ATOM 775 N N . LEU A 1 100 ? -7.713 8.094 5.118 1.00 95.75 100 LEU A N 1
ATOM 776 C CA . LEU A 1 100 ? -7.870 7.536 3.780 1.00 95.75 100 LEU A CA 1
ATOM 777 C C . LEU A 1 100 ? -8.196 8.618 2.745 1.00 95.75 100 LEU A C 1
ATOM 779 O O . LEU A 1 100 ? -7.635 8.633 1.652 1.00 95.75 100 LEU A O 1
ATOM 783 N N . LYS A 1 101 ? -9.085 9.555 3.085 1.00 96.19 101 LYS A N 1
ATOM 784 C CA . LYS A 1 101 ? -9.450 10.663 2.189 1.00 96.19 101 LYS A CA 1
ATOM 785 C C . LYS A 1 101 ? -8.283 11.605 1.913 1.00 96.19 101 LYS A C 1
ATOM 787 O O . LYS A 1 101 ? -8.132 12.062 0.779 1.00 96.19 101 LYS A O 1
ATOM 792 N N . GLU A 1 102 ? -7.473 11.897 2.927 1.00 96.75 102 GLU A N 1
ATOM 793 C CA . GLU A 1 102 ? -6.254 12.694 2.769 1.00 96.75 102 GLU A CA 1
ATOM 794 C C . GLU A 1 102 ? -5.243 11.979 1.867 1.00 96.75 102 GLU A C 1
ATOM 796 O O . GLU A 1 102 ? -4.787 12.572 0.887 1.00 96.75 102 GLU A O 1
ATOM 801 N N . ALA A 1 103 ? -4.997 10.689 2.114 1.00 97.25 103 ALA A N 1
ATOM 802 C CA . ALA A 1 103 ? -4.130 9.851 1.291 1.00 97.25 103 ALA A CA 1
ATOM 803 C C . ALA A 1 103 ? -4.580 9.807 -0.177 1.00 97.25 103 ALA A C 1
ATOM 805 O O . ALA A 1 103 ? -3.768 9.997 -1.082 1.00 97.25 103 ALA A O 1
ATOM 806 N N . VAL A 1 104 ? -5.881 9.630 -0.433 1.00 97.06 104 VAL A N 1
ATOM 807 C CA . VAL A 1 104 ? -6.461 9.671 -1.787 1.00 97.06 104 VAL A CA 1
ATOM 808 C C . VAL A 1 104 ? -6.186 11.012 -2.460 1.00 97.06 104 VAL A C 1
ATOM 810 O O . VAL A 1 104 ? -5.744 11.046 -3.608 1.00 97.06 104 VAL A O 1
ATOM 813 N N . LYS A 1 105 ? -6.430 12.128 -1.766 1.00 96.75 105 LYS A N 1
ATOM 814 C CA . LYS A 1 105 ? -6.202 13.464 -2.329 1.00 96.75 105 LYS A CA 1
ATOM 815 C C . LYS A 1 105 ? -4.732 13.672 -2.698 1.00 96.75 105 LYS A C 1
ATOM 817 O O . LYS A 1 105 ? -4.455 14.190 -3.779 1.00 96.75 105 LYS A O 1
ATOM 822 N N . GLU A 1 106 ? -3.814 13.281 -1.818 1.00 96.44 106 GLU A N 1
ATOM 823 C CA . GLU A 1 106 ? -2.374 13.395 -2.059 1.00 96.44 106 GLU A CA 1
ATOM 824 C C . GLU A 1 106 ? -1.924 12.502 -3.220 1.00 96.44 106 GLU A C 1
ATOM 826 O O . GLU A 1 106 ? -1.274 12.975 -4.154 1.00 96.44 106 GLU A O 1
ATOM 831 N N . SER A 1 107 ? -2.319 11.230 -3.198 1.00 96.25 107 SER A N 1
ATOM 832 C CA . SER A 1 107 ? -1.965 10.247 -4.220 1.00 96.25 107 SER A CA 1
ATOM 833 C C . SER A 1 107 ? -2.440 10.683 -5.608 1.00 96.25 107 SER A C 1
ATOM 835 O O . SER A 1 107 ? -1.653 10.714 -6.551 1.00 96.25 107 SER A O 1
ATOM 837 N N . LEU A 1 108 ? -3.682 11.169 -5.732 1.00 95.88 108 LEU A N 1
ATOM 838 C CA . LEU A 1 108 ? -4.197 11.702 -6.998 1.00 95.88 108 LEU A CA 1
ATOM 839 C C . LEU A 1 108 ? -3.429 12.932 -7.489 1.00 95.88 108 LEU A C 1
ATOM 841 O O . LEU A 1 108 ? -3.282 13.108 -8.697 1.00 95.88 108 LEU A O 1
ATOM 845 N N . ALA A 1 109 ? -2.948 13.786 -6.583 1.00 94.88 109 ALA A N 1
ATOM 846 C CA . ALA A 1 109 ? -2.116 14.922 -6.962 1.00 94.88 109 ALA A CA 1
ATOM 847 C C . ALA A 1 109 ? -0.750 14.462 -7.493 1.00 94.88 109 ALA A C 1
ATOM 849 O O . ALA A 1 109 ? -0.256 15.041 -8.456 1.00 94.88 109 ALA A O 1
ATOM 850 N N . LYS A 1 110 ? -0.153 13.413 -6.911 1.00 94.38 110 LYS A N 1
ATOM 851 C CA . LYS A 1 110 ? 1.103 12.828 -7.406 1.00 94.38 110 LYS A CA 1
ATOM 852 C C . LYS A 1 110 ? 0.912 12.153 -8.767 1.00 94.38 110 LYS A C 1
ATOM 854 O O . LYS A 1 110 ? 1.674 12.442 -9.681 1.00 94.38 110 LYS A O 1
ATOM 859 N N . LEU A 1 111 ? -0.117 11.317 -8.922 1.00 92.19 111 LEU A N 1
ATOM 860 C CA . LEU A 1 111 ? -0.369 10.566 -10.159 1.00 92.19 111 LEU A CA 1
ATOM 861 C C . LEU A 1 111 ? -0.626 11.480 -11.360 1.00 92.19 111 LEU A C 1
ATOM 863 O O . LEU A 1 111 ? -0.060 11.257 -12.418 1.00 92.19 111 LEU A O 1
ATOM 867 N N . ARG A 1 112 ? -1.419 12.544 -11.185 1.00 87.06 112 ARG A N 1
ATOM 868 C CA . ARG A 1 112 ? -1.775 13.480 -12.270 1.00 87.06 112 ARG A CA 1
ATOM 869 C C . ARG A 1 112 ? -0.649 14.422 -12.699 1.00 87.06 112 ARG A C 1
ATOM 871 O O . ARG A 1 112 ? -0.806 15.125 -13.690 1.00 87.06 112 ARG A O 1
ATOM 878 N N . ASN A 1 113 ? 0.418 14.508 -11.908 1.00 80.88 113 ASN A N 1
ATOM 879 C CA . ASN A 1 113 ? 1.563 15.381 -12.169 1.00 80.88 113 ASN A CA 1
ATOM 880 C C . ASN A 1 113 ? 2.778 14.611 -12.720 1.00 80.88 113 ASN A C 1
ATOM 882 O O . ASN A 1 113 ? 3.861 15.192 -12.811 1.00 80.88 113 ASN A O 1
ATOM 886 N N . LYS A 1 114 ? 2.624 13.320 -13.030 1.00 73.88 114 LYS A N 1
ATOM 887 C CA . LY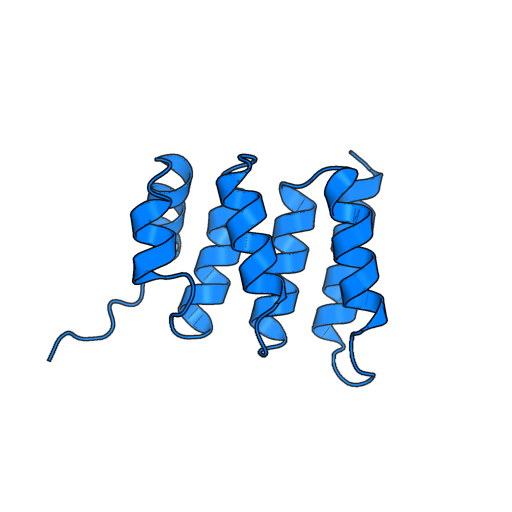S A 1 114 ? 3.648 12.500 -13.688 1.00 73.88 114 LYS A CA 1
ATOM 888 C C . LYS A 1 114 ? 3.487 12.522 -15.200 1.00 73.88 114 LYS A C 1
ATOM 890 O O . LYS A 1 114 ? 4.537 12.378 -15.864 1.00 73.88 114 LYS A O 1
#

Foldseek 3Di:
DPPLPLQDLVNLLVCLLVVVLVCCVVRQLPDDPVSLLSNLVSLLSDLDPSSLVSLLSQLPDPDLSSVLSSLLSCLNNPEPVCLVVLVVSLVVDDPPSPSSVVSSVNSNVSRVVD

pLDDT: mean 91.51, std 11.48, range [37.81, 98.0]

InterPro domains:
  IPR011989 Armadillo-like helical [G3DSA:1.25.10.10] (3-114)
  IPR016024 Armadillo-type fold [SSF48371] (31-113)

Organism: NCBI:txid2838600